Protein AF-A0A1Q7VET4-F1 (afdb_monomer)

Mean predicted aligned error: 2.56 Å

Nearest PDB structures (foldseek):
  2esr-assembly1_B  TM=8.494E-01  e=3.986E-11  Streptococcus pyogenes MGAS10394
  8r4z-assembly2_B-2  TM=6.932E-01  e=4.491E-05  Pseudomonas syringae
  8r4z-assembly1_A  TM=6.854E-01  e=4.787E-05  Pseudomonas syringae
  2o57-assembly2_C  TM=7.691E-01  e=5.096E-04  Galdieria sulphuraria
  6ecu-assembly1_B  TM=7.360E-01  e=2.862E-03  Stigmatella aurantiaca

pLDDT: mean 96.86, std 4.21, range [55.75, 98.81]

Foldseek 3Di:
DEEACCQLVVVVVVVVVVPDQAYEYEHQDPVSVVNNVVVCVVVVVVVRYHYHNDHPLVVLVPAAAALEAEYEEEDDEPPCVQQSVQVSCVVGVSYQKYKYKYFPPRDHDPQWDWDDDPRIIITMHGDDD

Secondary structure (DSSP, 8-state):
-EEET-TT-HHHHHHHHTT-S-EEEE---HHHHHHHHHHHHHTT-GGGEEEE-S-HHHHGGGPPTTSEEEEEE-PPTTSSHHHHHHHHHHHS--EEEEEEEEETTS-PPTT-EEEEETTEEEEEEE---

Radius of gyration: 14.08 Å; Cα contacts (8 Å, |Δi|>4): 255; chains: 1; bounding box: 32×30×33 Å

Sequence (129 aa):
MLDLYAGSGALGLEALSRGASSADFVEKDPRSLRALQENIDSLGAKELTTVHRKSALTFVTDLEQDTYDIVFADPPYATGDAVRLAERWKEVPFSRVLSIEHSIKDAMPDGGHTRKYGSTAITFFRSEE

Solvent-accessible surface area (backbone atoms only — not comparable to full-atom values): 6927 Å² total; per-residue (Å²): 62,37,20,30,51,26,46,54,32,65,67,41,53,50,40,42,76,73,66,44,85,38,30,36,33,22,33,64,54,69,68,34,48,50,45,22,50,53,44,35,59,75,68,69,41,58,93,40,47,47,81,41,84,37,54,46,79,71,56,59,70,79,50,50,65,58,73,25,66,38,34,42,32,56,47,69,74,95,66,61,49,50,43,53,52,52,52,50,34,72,78,39,40,33,24,43,29,37,41,36,36,40,45,67,83,60,80,65,71,85,87,48,54,73,48,78,57,90,68,36,24,39,34,37,39,66,56,83,132

Structure (mmCIF, N/CA/C/O backbone):
data_AF-A0A1Q7VET4-F1
#
_entry.id   AF-A0A1Q7VET4-F1
#
loop_
_atom_site.group_PDB
_atom_site.id
_atom_site.type_symbol
_atom_site.label_atom_id
_atom_site.label_alt_id
_atom_site.label_comp_id
_atom_site.label_asym_id
_atom_site.label_entity_id
_atom_site.label_seq_id
_atom_site.pdbx_PDB_ins_code
_atom_site.Cartn_x
_atom_site.Cartn_y
_atom_site.Cartn_z
_atom_site.occupancy
_atom_site.B_iso_or_equiv
_atom_site.auth_seq_id
_atom_site.auth_comp_id
_atom_site.auth_asym_id
_atom_site.auth_atom_id
_atom_site.pdbx_PDB_model_num
ATOM 1 N N . MET A 1 1 ? -9.725 -5.657 2.652 1.00 97.50 1 MET A N 1
ATOM 2 C CA . MET A 1 1 ? -8.833 -5.042 1.634 1.00 97.50 1 MET A CA 1
ATOM 3 C C . MET A 1 1 ? -7.506 -4.658 2.279 1.00 97.50 1 MET A C 1
ATOM 5 O O . MET A 1 1 ? -7.465 -4.599 3.501 1.00 97.50 1 MET A O 1
ATOM 9 N N . LEU A 1 2 ? -6.462 -4.382 1.495 1.00 98.75 2 LEU A N 1
ATOM 10 C CA . LEU A 1 2 ? -5.139 -3.980 1.994 1.00 98.75 2 LEU A CA 1
ATOM 11 C C . LEU A 1 2 ? -4.681 -2.653 1.368 1.00 98.75 2 LEU A C 1
ATOM 13 O O . LEU A 1 2 ? -4.698 -2.504 0.147 1.00 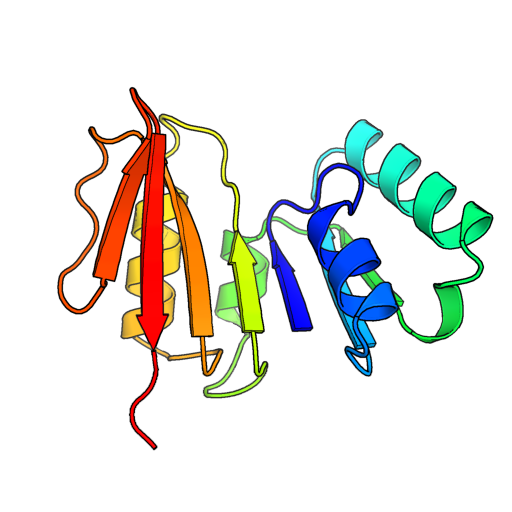98.75 2 LEU A O 1
ATOM 17 N N . ASP A 1 3 ? -4.264 -1.704 2.198 1.00 98.56 3 ASP A N 1
ATOM 18 C CA . ASP A 1 3 ? -3.702 -0.408 1.809 1.00 98.56 3 ASP A CA 1
ATOM 19 C C . ASP A 1 3 ? -2.203 -0.390 2.153 1.00 98.56 3 ASP A C 1
ATOM 21 O O . ASP A 1 3 ? -1.803 -0.270 3.317 1.00 98.56 3 ASP A O 1
ATOM 25 N N . LEU A 1 4 ? -1.358 -0.609 1.145 1.00 98.56 4 LEU A N 1
ATOM 26 C CA . LEU A 1 4 ? 0.095 -0.560 1.274 1.00 98.56 4 LEU A CA 1
ATOM 27 C C . LEU A 1 4 ? 0.584 0.873 1.078 1.00 98.56 4 LEU A C 1
ATOM 29 O O . LEU A 1 4 ? 0.155 1.547 0.147 1.00 98.56 4 LEU A O 1
ATOM 33 N N . TYR A 1 5 ? 1.574 1.288 1.875 1.00 98.31 5 TYR A N 1
ATOM 34 C CA . TYR A 1 5 ? 2.027 2.688 1.908 1.00 98.31 5 TYR A CA 1
ATOM 35 C C . TYR A 1 5 ? 0.872 3.613 2.297 1.00 98.31 5 TYR A C 1
ATOM 37 O O . TYR A 1 5 ? 0.657 4.655 1.687 1.00 98.31 5 TYR A O 1
ATOM 45 N N . ALA A 1 6 ? 0.122 3.193 3.320 1.00 97.81 6 ALA A N 1
ATOM 46 C CA . ALA A 1 6 ? -1.179 3.756 3.652 1.00 97.81 6 ALA A CA 1
ATOM 47 C C . ALA A 1 6 ? -1.174 5.278 3.861 1.00 97.81 6 ALA A C 1
ATOM 49 O O . ALA A 1 6 ? -2.210 5.920 3.682 1.00 97.81 6 ALA A O 1
ATOM 50 N N . GLY A 1 7 ? -0.053 5.886 4.267 1.00 97.44 7 GLY A N 1
ATOM 51 C CA . GLY A 1 7 ? 0.014 7.324 4.488 1.00 97.44 7 GLY A CA 1
ATOM 52 C C . GLY A 1 7 ? -0.995 7.752 5.554 1.00 97.44 7 GLY A C 1
ATOM 53 O O . GLY A 1 7 ? -0.904 7.345 6.708 1.00 97.44 7 GLY A O 1
ATOM 54 N N . SER A 1 8 ? -1.974 8.568 5.163 1.00 96.94 8 SER A N 1
ATOM 55 C CA . SER A 1 8 ? -3.086 9.000 6.021 1.00 96.94 8 SER A CA 1
ATOM 56 C C . SER A 1 8 ? -4.271 8.020 6.070 1.00 96.94 8 SER A C 1
ATOM 58 O O . SER A 1 8 ? -5.231 8.275 6.797 1.00 96.94 8 SER A O 1
ATOM 60 N N . GLY A 1 9 ? -4.235 6.937 5.292 1.00 96.75 9 GLY A N 1
ATOM 61 C CA . GLY A 1 9 ? -5.304 5.944 5.155 1.00 96.75 9 GLY A CA 1
ATOM 62 C C . GLY A 1 9 ? -6.422 6.336 4.199 1.00 96.75 9 GLY A C 1
ATOM 63 O O . GLY A 1 9 ? -7.490 5.733 4.249 1.00 96.75 9 GLY A O 1
ATOM 64 N N . ALA A 1 10 ? -6.223 7.360 3.364 1.00 96.31 10 ALA A N 1
ATOM 65 C CA . ALA A 1 10 ? -7.286 7.920 2.530 1.00 96.31 10 ALA A CA 1
ATOM 66 C C . ALA A 1 10 ? -7.982 6.866 1.651 1.00 96.31 10 ALA A C 1
ATOM 68 O O . ALA A 1 10 ? -9.209 6.850 1.585 1.00 96.31 10 ALA A O 1
ATOM 69 N N . LEU A 1 11 ? -7.223 5.967 1.014 1.00 96.25 11 LEU A N 1
ATOM 70 C CA . LEU A 1 11 ? -7.786 4.939 0.137 1.00 96.25 11 LEU A CA 1
ATOM 71 C C . LEU A 1 11 ? -8.510 3.848 0.929 1.00 96.25 11 LEU A C 1
ATOM 73 O O . LEU A 1 11 ? -9.662 3.542 0.619 1.00 96.25 11 LEU A O 1
ATOM 77 N N . GLY A 1 12 ? -7.880 3.285 1.962 1.00 97.25 12 GLY A N 1
ATOM 78 C CA . GLY A 1 12 ? -8.510 2.237 2.763 1.00 97.25 12 GLY A CA 1
ATOM 79 C C . GLY A 1 12 ? -9.755 2.710 3.519 1.00 97.25 12 GLY A C 1
ATOM 80 O O . GLY A 1 12 ? -10.751 1.992 3.568 1.00 97.25 12 GLY A O 1
ATOM 81 N N . LEU A 1 13 ? -9.757 3.938 4.044 1.00 97.94 13 LEU A N 1
ATOM 82 C CA . LEU A 1 13 ? -10.927 4.519 4.716 1.00 97.94 13 LEU A CA 1
ATOM 83 C C . LEU A 1 13 ? -12.067 4.816 3.730 1.00 97.94 13 LEU A C 1
ATOM 85 O O . LEU A 1 13 ? -13.230 4.545 4.029 1.00 97.94 13 LEU A O 1
ATOM 89 N N . GLU A 1 14 ? -11.751 5.309 2.531 1.00 97.44 14 GLU A N 1
ATOM 90 C CA . GLU A 1 14 ? -12.746 5.504 1.472 1.00 97.44 14 GLU A CA 1
ATOM 91 C C . GLU A 1 14 ? -13.338 4.168 1.001 1.00 97.44 14 GLU A C 1
ATOM 93 O O . GLU A 1 14 ? -14.535 4.069 0.727 1.00 97.44 14 GLU A O 1
ATOM 98 N N . ALA A 1 15 ? -12.531 3.109 0.946 1.00 96.75 15 ALA A N 1
ATOM 99 C CA . ALA A 1 15 ? -13.016 1.775 0.623 1.00 96.75 15 ALA A CA 1
ATOM 100 C C . ALA A 1 15 ? -13.986 1.237 1.687 1.00 96.75 15 ALA A C 1
ATOM 102 O O . ALA A 1 15 ? -15.018 0.670 1.322 1.00 96.75 15 ALA A O 1
ATOM 103 N N . LEU A 1 16 ? -13.716 1.459 2.981 1.00 97.25 16 LEU A N 1
ATOM 104 C CA . LEU A 1 16 ? -14.665 1.139 4.058 1.00 97.25 16 LEU A CA 1
ATOM 105 C C . LEU A 1 16 ? -15.985 1.901 3.884 1.00 97.25 16 LEU A C 1
ATOM 107 O O . LEU A 1 16 ? -17.053 1.295 3.922 1.00 97.25 16 LEU A O 1
ATOM 111 N N . SER A 1 17 ? -15.918 3.204 3.598 1.00 96.31 17 SER A N 1
ATOM 112 C CA . SER A 1 17 ? -17.096 4.040 3.306 1.00 96.31 17 SER A CA 1
ATOM 113 C C . SER A 1 17 ? -17.926 3.504 2.127 1.00 96.31 17 SER A C 1
ATOM 115 O O . SER A 1 17 ? -19.153 3.603 2.108 1.00 96.31 17 SER A O 1
ATOM 117 N N . ARG A 1 18 ? -17.266 2.864 1.154 1.00 96.06 18 ARG A N 1
ATOM 118 C CA . ARG A 1 18 ? -17.885 2.248 -0.033 1.00 96.06 18 ARG A CA 1
ATOM 119 C C . ARG A 1 18 ? -18.313 0.791 0.159 1.00 96.06 18 ARG A C 1
ATOM 121 O O . ARG A 1 18 ? -18.764 0.176 -0.805 1.00 96.06 18 ARG A O 1
ATOM 128 N N . GLY A 1 19 ? -18.210 0.251 1.373 1.00 95.94 19 GLY A N 1
ATOM 129 C CA . GLY A 1 19 ? -18.731 -1.070 1.727 1.00 95.94 19 GLY A CA 1
ATOM 130 C C . GLY A 1 19 ? -17.694 -2.190 1.814 1.00 95.94 19 GLY A C 1
ATOM 131 O O . GLY A 1 19 ? -18.085 -3.355 1.858 1.00 95.94 19 GLY A O 1
ATOM 132 N N . ALA A 1 20 ? -16.392 -1.886 1.855 1.00 96.94 20 ALA A N 1
ATOM 133 C CA . ALA A 1 20 ? -15.405 -2.895 2.237 1.00 96.94 20 ALA A CA 1
ATOM 134 C C . ALA A 1 20 ? -15.666 -3.372 3.678 1.00 96.94 20 ALA A C 1
ATOM 136 O O . ALA A 1 20 ? -15.886 -2.562 4.574 1.00 96.94 20 ALA A O 1
ATOM 137 N N . SER A 1 21 ? -15.627 -4.688 3.909 1.00 97.56 21 SER A N 1
ATOM 138 C CA . SER A 1 21 ? -15.915 -5.269 5.231 1.00 97.56 21 SER A CA 1
ATOM 139 C C . SER A 1 21 ? -14.818 -5.006 6.265 1.00 97.56 21 SER A C 1
ATOM 141 O O . SER A 1 21 ? -15.105 -4.932 7.453 1.00 97.56 21 SER A O 1
ATOM 143 N N . SER A 1 22 ? -13.567 -4.885 5.818 1.00 98.38 22 SER A N 1
ATOM 144 C CA . SER A 1 22 ? -12.414 -4.544 6.652 1.00 98.38 22 SER A CA 1
ATOM 145 C C . SER A 1 22 ? -11.274 -3.962 5.810 1.00 98.38 22 SER A C 1
ATOM 147 O O . SER A 1 22 ? -11.192 -4.198 4.592 1.00 98.38 22 SER A O 1
ATOM 149 N N . ALA A 1 23 ? -10.382 -3.215 6.461 1.00 98.56 23 ALA A N 1
ATOM 150 C CA . ALA A 1 23 ? -9.185 -2.650 5.854 1.00 98.56 23 ALA A CA 1
ATOM 151 C C . ALA A 1 23 ? -7.940 -2.844 6.729 1.00 98.56 23 ALA A C 1
ATOM 153 O O . ALA A 1 23 ? -7.883 -2.407 7.879 1.00 98.56 23 ALA A O 1
ATOM 154 N N . ASP A 1 24 ? -6.917 -3.443 6.134 1.00 98.75 24 ASP A N 1
ATOM 155 C CA . ASP A 1 24 ? -5.586 -3.544 6.711 1.00 98.75 24 ASP A CA 1
ATOM 156 C C . ASP A 1 24 ? -4.717 -2.428 6.128 1.00 98.75 24 ASP A C 1
ATOM 158 O O . ASP A 1 24 ? -4.668 -2.245 4.913 1.00 98.75 24 ASP A O 1
ATOM 162 N N . PHE A 1 25 ? -4.024 -1.681 6.982 1.00 98.81 25 PHE A N 1
ATOM 163 C CA . PHE A 1 25 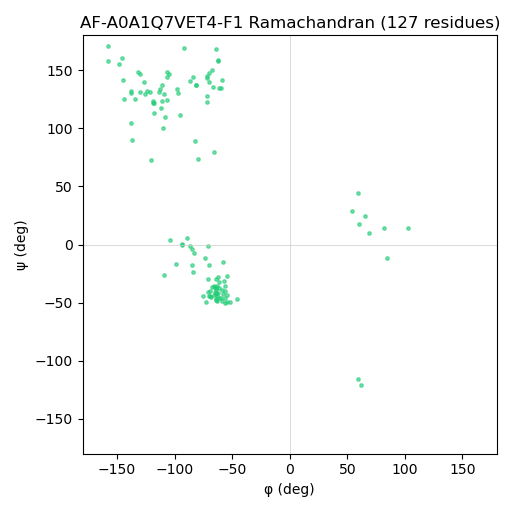? -3.141 -0.586 6.584 1.00 98.81 25 PHE A CA 1
ATOM 164 C C . PHE A 1 25 ? -1.695 -0.935 6.911 1.00 98.81 25 PHE A C 1
ATOM 166 O O . PHE A 1 25 ? -1.394 -1.305 8.045 1.00 98.81 25 PHE A O 1
ATOM 173 N N . VAL A 1 26 ? -0.782 -0.766 5.957 1.00 98.75 26 VAL A N 1
ATOM 174 C CA . VAL A 1 26 ? 0.654 -0.994 6.162 1.00 98.75 26 VAL A CA 1
ATOM 175 C C . VAL A 1 26 ? 1.414 0.307 5.951 1.00 98.75 26 VAL A C 1
ATOM 177 O O . VAL A 1 26 ? 1.507 0.819 4.834 1.00 98.75 26 VAL A O 1
ATOM 180 N N . GLU A 1 27 ? 2.000 0.823 7.027 1.00 98.44 27 GLU A N 1
ATOM 181 C CA . GLU A 1 27 ? 2.787 2.055 7.020 1.00 98.44 27 GLU A CA 1
ATOM 182 C C . GLU A 1 27 ? 3.960 1.946 8.001 1.00 98.44 27 GLU A C 1
ATOM 184 O O . GLU A 1 27 ? 3.843 1.392 9.094 1.00 98.44 27 GLU A O 1
ATOM 189 N N . LYS A 1 28 ? 5.116 2.492 7.622 1.00 97.50 28 LYS A N 1
ATOM 190 C CA . LYS A 1 28 ? 6.334 2.498 8.443 1.00 97.50 28 LYS A CA 1
ATOM 191 C C . LYS A 1 28 ? 6.694 3.883 8.978 1.00 97.50 28 LYS A C 1
ATOM 193 O O . LYS A 1 28 ? 7.368 3.958 10.008 1.00 97.50 28 LYS A O 1
ATOM 198 N N . ASP A 1 29 ? 6.295 4.961 8.299 1.00 97.62 29 ASP A N 1
ATOM 199 C CA . ASP A 1 29 ? 6.605 6.328 8.709 1.00 97.62 29 ASP A CA 1
ATOM 200 C C . ASP A 1 29 ? 5.785 6.717 9.956 1.00 97.62 29 ASP A C 1
ATOM 202 O O . ASP A 1 29 ? 4.552 6.671 9.936 1.00 97.62 29 ASP A O 1
ATOM 206 N N . PRO A 1 30 ? 6.438 7.123 11.062 1.00 97.75 30 PRO A N 1
ATOM 207 C CA . PRO A 1 30 ? 5.736 7.467 12.297 1.00 97.75 30 PRO A CA 1
ATOM 208 C C . PRO A 1 30 ? 4.776 8.658 12.185 1.00 97.75 30 PRO A C 1
ATOM 210 O O . PRO A 1 30 ? 3.816 8.725 12.952 1.00 97.75 30 PRO A O 1
ATOM 213 N N . ARG A 1 31 ? 5.028 9.614 11.279 1.00 97.62 31 ARG A N 1
ATOM 214 C CA . ARG A 1 31 ? 4.151 10.779 11.089 1.00 97.62 31 ARG A CA 1
ATOM 215 C C . ARG A 1 31 ? 2.896 10.365 10.331 1.00 97.62 31 ARG A C 1
ATOM 217 O O . ARG A 1 31 ? 1.805 10.718 10.770 1.00 97.62 31 ARG A O 1
ATOM 224 N N . SER A 1 32 ? 3.051 9.570 9.274 1.00 97.88 32 SER A N 1
ATOM 225 C CA . SER A 1 32 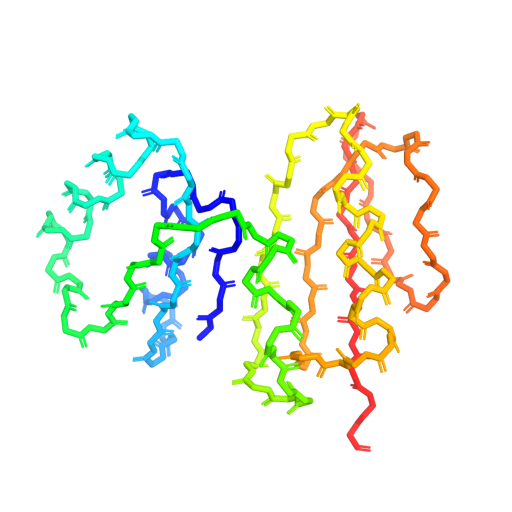? 1.932 8.961 8.547 1.00 97.88 32 SER A CA 1
ATOM 226 C C . SER A 1 32 ? 1.074 8.091 9.465 1.00 97.88 32 SER A C 1
ATOM 228 O O . SER A 1 32 ? -0.128 8.308 9.551 1.00 97.88 32 SER A O 1
ATOM 230 N N . LEU A 1 33 ? 1.685 7.205 10.261 1.00 98.38 33 LEU A N 1
ATOM 231 C CA . LEU A 1 33 ? 0.967 6.360 11.228 1.00 98.38 33 LEU A CA 1
ATOM 232 C C . LEU A 1 33 ? 0.123 7.160 12.219 1.00 98.38 33 LEU A C 1
ATOM 234 O O . LEU A 1 33 ? -0.990 6.758 12.550 1.00 98.38 33 LEU A O 1
ATOM 238 N N . ARG A 1 34 ? 0.646 8.292 12.698 1.00 98.25 34 ARG A N 1
ATOM 239 C CA . ARG A 1 34 ? -0.109 9.170 13.589 1.00 98.25 34 ARG A CA 1
ATOM 240 C C . ARG A 1 34 ? -1.342 9.741 12.885 1.00 98.25 34 ARG A C 1
ATOM 242 O O . ARG A 1 34 ? -2.428 9.662 13.445 1.00 98.25 34 ARG A O 1
ATOM 249 N N . ALA A 1 35 ? -1.176 10.278 11.677 1.00 98.38 35 ALA A N 1
ATOM 250 C CA . ALA A 1 35 ? -2.287 10.822 10.898 1.00 98.38 35 ALA A CA 1
ATOM 251 C C . ALA A 1 35 ? -3.326 9.742 10.549 1.00 98.38 35 ALA A C 1
ATOM 253 O O . ALA A 1 35 ? -4.523 9.975 10.679 1.00 98.38 35 ALA A O 1
ATOM 254 N N . LEU A 1 36 ? -2.870 8.546 10.168 1.00 98.56 36 LEU A N 1
ATOM 255 C CA . LEU A 1 36 ? -3.716 7.381 9.925 1.00 98.56 36 LEU A CA 1
ATOM 256 C C . LEU A 1 36 ? -4.564 7.038 11.153 1.00 98.56 36 LEU A C 1
ATOM 258 O O . LEU A 1 36 ? -5.778 6.904 11.038 1.00 98.56 36 LEU A O 1
ATOM 262 N N . GLN A 1 37 ? -3.944 6.937 12.331 1.00 98.38 37 GLN A N 1
ATOM 263 C CA . GLN A 1 37 ? -4.668 6.624 13.560 1.00 98.38 37 GLN A CA 1
ATOM 264 C C . GLN A 1 37 ? -5.669 7.727 13.926 1.00 98.38 37 GLN A C 1
ATOM 266 O O . GLN A 1 37 ? -6.805 7.424 14.273 1.00 98.38 37 GLN A O 1
ATOM 271 N N . GLU A 1 38 ? -5.284 9.001 13.805 1.00 98.31 38 GLU A N 1
ATOM 272 C CA . GLU A 1 38 ? -6.190 10.135 14.033 1.00 98.31 38 GLU A CA 1
ATOM 273 C C . GLU A 1 38 ? -7.406 10.086 13.084 1.00 98.31 38 GLU A C 1
ATOM 275 O O . GLU A 1 38 ? -8.535 10.327 13.518 1.00 98.31 38 GLU A O 1
ATOM 280 N N . ASN A 1 39 ? -7.211 9.706 11.818 1.00 98.50 39 ASN A N 1
ATOM 281 C CA . ASN A 1 39 ? -8.298 9.561 10.846 1.00 98.50 39 ASN A CA 1
ATOM 282 C C . ASN A 1 39 ? -9.207 8.359 11.142 1.00 98.50 39 ASN A C 1
ATOM 284 O O . ASN A 1 39 ? -10.429 8.505 11.104 1.00 98.50 39 ASN A O 1
ATOM 288 N N . ILE A 1 40 ? -8.636 7.195 11.475 1.00 98.50 40 ILE A N 1
ATOM 289 C CA . ILE A 1 40 ? -9.396 6.002 11.888 1.00 98.50 40 ILE A CA 1
ATOM 290 C C . ILE A 1 40 ? -10.290 6.337 13.087 1.00 98.50 40 ILE A C 1
ATOM 292 O O . ILE A 1 40 ? -11.477 6.003 13.096 1.00 98.50 40 ILE A O 1
ATOM 296 N N . ASP A 1 41 ? -9.731 7.025 14.082 1.00 98.06 41 ASP A N 1
ATOM 297 C CA . ASP A 1 41 ? -10.438 7.441 15.290 1.00 98.06 41 ASP A CA 1
ATOM 298 C C . ASP A 1 41 ? -11.563 8.429 14.970 1.00 98.06 41 ASP A C 1
ATOM 300 O O . ASP A 1 41 ? -12.695 8.235 15.414 1.00 98.06 41 ASP A O 1
ATOM 304 N N . SER A 1 42 ? -11.272 9.457 14.170 1.00 97.88 42 SER A N 1
ATOM 305 C CA . SER A 1 42 ? -12.237 10.508 13.822 1.00 97.88 42 SER A CA 1
ATOM 306 C C . SER A 1 42 ? -13.427 9.981 13.020 1.00 97.88 42 SER A C 1
ATOM 308 O O . SER A 1 42 ? -14.527 10.518 13.127 1.00 97.88 42 SER A O 1
ATOM 310 N N . LEU A 1 43 ? -13.216 8.927 12.230 1.00 96.94 43 LEU A N 1
ATOM 311 C CA . LEU A 1 43 ? -14.250 8.298 11.408 1.00 96.94 43 LEU A CA 1
ATOM 312 C C . LEU A 1 43 ? -14.942 7.116 12.103 1.00 96.94 43 LEU A C 1
ATOM 314 O O . LEU A 1 43 ? -15.831 6.508 11.514 1.00 96.94 43 LEU A O 1
ATOM 318 N N . GLY A 1 44 ? -14.553 6.772 13.337 1.00 96.81 44 GLY A N 1
ATOM 319 C CA . GLY A 1 44 ? -15.137 5.647 14.070 1.00 96.81 44 GLY A CA 1
ATOM 320 C C . GLY A 1 44 ? -14.861 4.284 13.426 1.00 96.81 44 GLY A C 1
ATOM 321 O O . GLY A 1 44 ? -15.621 3.345 13.635 1.00 96.81 44 GLY A O 1
ATOM 322 N N . ALA A 1 45 ? -13.784 4.159 12.646 1.00 97.56 45 ALA A N 1
ATOM 323 C CA . ALA A 1 45 ? -13.510 2.975 11.831 1.00 97.56 45 ALA A CA 1
ATOM 324 C C . ALA A 1 45 ? -12.745 1.864 12.575 1.00 97.56 45 ALA A C 1
ATOM 326 O O . ALA A 1 45 ? -12.504 0.811 11.996 1.00 97.56 45 ALA A O 1
ATOM 327 N N . LYS A 1 46 ? -12.378 2.069 13.850 1.00 97.25 46 LYS A N 1
ATOM 328 C CA . LYS A 1 46 ? -11.474 1.187 14.618 1.00 97.25 46 LYS A CA 1
ATOM 329 C C . LYS A 1 46 ? -11.778 -0.305 14.490 1.00 97.25 46 LYS A C 1
ATOM 331 O O . LYS A 1 46 ? -10.859 -1.086 14.277 1.00 97.25 46 LYS A O 1
ATOM 336 N N . GLU A 1 47 ? -13.045 -0.696 14.618 1.00 97.62 47 GLU A N 1
ATOM 337 C CA . GLU A 1 47 ? -13.458 -2.108 14.627 1.00 97.62 47 GLU A CA 1
ATOM 338 C C . GLU A 1 47 ? -13.311 -2.803 13.266 1.00 97.62 47 GLU A C 1
ATOM 340 O O . GLU A 1 47 ? -13.274 -4.029 13.201 1.00 97.62 47 GLU A O 1
ATOM 345 N N . LEU A 1 48 ? -13.196 -2.032 12.183 1.00 98.06 48 LEU A N 1
ATOM 346 C CA . LEU A 1 48 ? -13.063 -2.531 10.813 1.00 98.06 48 LEU A CA 1
ATOM 347 C C . LEU A 1 48 ? -11.623 -2.418 10.295 1.00 98.06 48 LEU A C 1
ATOM 349 O O . LEU A 1 48 ? -11.370 -2.705 9.124 1.00 98.06 48 LEU A O 1
ATOM 353 N N . THR A 1 49 ? -10.684 -1.970 11.135 1.00 98.50 49 THR A N 1
ATOM 354 C CA . THR A 1 49 ? -9.326 -1.617 10.709 1.00 98.50 49 THR A CA 1
ATOM 355 C C . THR A 1 49 ? -8.246 -2.322 11.509 1.00 98.50 49 THR A C 1
ATOM 357 O O . THR A 1 49 ? -8.312 -2.364 12.736 1.00 98.50 49 THR A O 1
ATOM 360 N N . THR A 1 50 ? -7.194 -2.765 10.823 1.00 98.62 50 THR A N 1
ATOM 361 C CA . THR A 1 50 ? -5.948 -3.231 11.449 1.00 98.62 50 THR A CA 1
ATOM 362 C C . THR A 1 50 ? -4.770 -2.433 10.900 1.00 98.62 50 THR A C 1
ATOM 364 O O . THR A 1 50 ? -4.646 -2.262 9.691 1.00 98.62 50 THR A O 1
ATOM 367 N N . VAL A 1 51 ? -3.893 -1.930 11.775 1.00 98.69 51 VAL A N 1
ATOM 368 C CA . VAL A 1 51 ? -2.715 -1.140 11.376 1.00 98.69 51 VAL A CA 1
ATOM 369 C C . VAL A 1 51 ? -1.435 -1.927 11.637 1.00 98.69 51 VAL A C 1
ATOM 371 O O . VAL A 1 51 ? -1.128 -2.301 12.769 1.00 98.69 51 VAL A O 1
ATOM 374 N N . HIS A 1 52 ? -0.645 -2.115 10.585 1.00 98.44 52 HIS A N 1
ATOM 375 C CA . HIS A 1 52 ? 0.616 -2.844 10.590 1.00 98.44 52 HIS A CA 1
ATOM 376 C C . HIS A 1 52 ? 1.789 -1.875 10.447 1.00 98.44 52 HIS A C 1
ATOM 378 O O . HIS A 1 52 ? 2.047 -1.324 9.374 1.00 98.44 52 HIS A O 1
ATOM 384 N N . ARG A 1 53 ? 2.556 -1.701 11.529 1.00 98.06 53 ARG A N 1
ATOM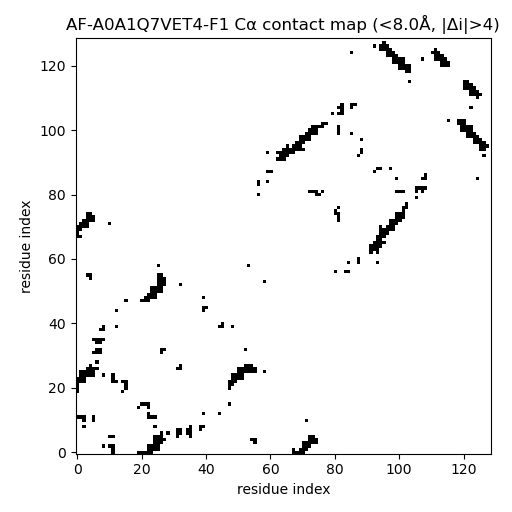 385 C CA . ARG A 1 53 ? 3.781 -0.889 11.524 1.00 98.06 53 ARG A CA 1
ATOM 386 C C . ARG A 1 53 ? 4.963 -1.664 10.928 1.00 98.06 53 ARG A C 1
ATOM 388 O O . ARG A 1 53 ? 5.854 -2.108 11.652 1.00 98.06 53 ARG A O 1
ATOM 395 N N . LYS A 1 54 ? 4.970 -1.852 9.607 1.00 97.56 54 LYS A N 1
ATOM 396 C CA . LYS A 1 54 ? 5.992 -2.612 8.859 1.00 97.56 54 LYS A CA 1
ATOM 397 C C . LYS A 1 54 ? 6.215 -1.974 7.483 1.00 97.56 54 LYS A C 1
ATOM 399 O O . LYS A 1 54 ? 5.376 -1.230 6.987 1.00 97.56 54 LYS A O 1
ATOM 404 N N . SER A 1 55 ? 7.345 -2.255 6.839 1.00 97.88 55 SER A N 1
ATOM 405 C CA . SER A 1 55 ? 7.504 -1.971 5.407 1.00 97.88 55 SER A CA 1
ATOM 406 C C . SER A 1 55 ? 6.579 -2.860 4.582 1.00 97.88 55 SER A C 1
ATOM 408 O O . SER A 1 55 ? 6.559 -4.072 4.793 1.00 97.88 55 SER A O 1
ATOM 410 N N . ALA A 1 56 ? 5.904 -2.279 3.588 1.00 98.25 56 ALA A N 1
ATOM 411 C CA . ALA A 1 56 ? 5.027 -3.003 2.668 1.00 98.25 56 ALA A CA 1
ATOM 412 C C . ALA A 1 56 ? 5.717 -4.214 2.026 1.00 98.25 56 ALA A C 1
ATOM 414 O O . ALA A 1 56 ? 5.202 -5.320 2.128 1.00 98.25 56 ALA A O 1
ATOM 415 N N . LEU A 1 57 ? 6.929 -4.040 1.479 1.00 98.25 57 LEU A N 1
ATOM 416 C CA . LEU A 1 57 ? 7.696 -5.142 0.881 1.00 98.25 57 LEU A CA 1
ATOM 417 C C . LEU A 1 57 ? 7.930 -6.317 1.838 1.00 98.25 57 LEU A C 1
ATOM 419 O O . LEU A 1 57 ? 7.917 -7.455 1.399 1.00 98.25 57 LEU A O 1
ATOM 423 N N . THR A 1 58 ? 8.132 -6.061 3.132 1.00 98.06 58 THR A N 1
ATOM 424 C CA . THR A 1 58 ? 8.322 -7.122 4.137 1.00 98.06 58 THR A CA 1
AT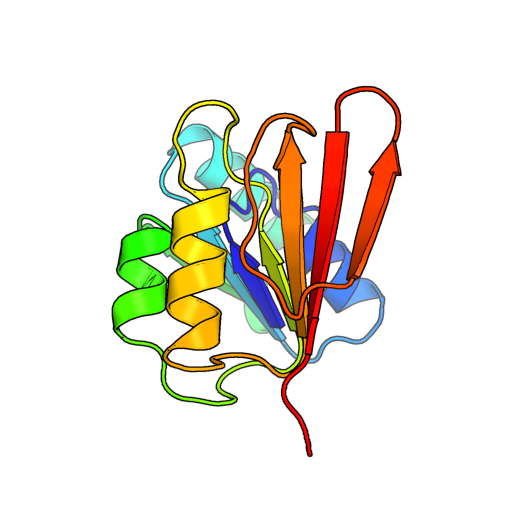OM 425 C C . THR A 1 58 ? 6.991 -7.660 4.649 1.00 98.06 58 THR A C 1
ATOM 427 O O . THR A 1 58 ? 6.937 -8.752 5.191 1.00 98.06 58 THR A O 1
ATOM 430 N N . PHE A 1 59 ? 5.908 -6.896 4.560 1.00 98.44 59 PHE A N 1
ATOM 4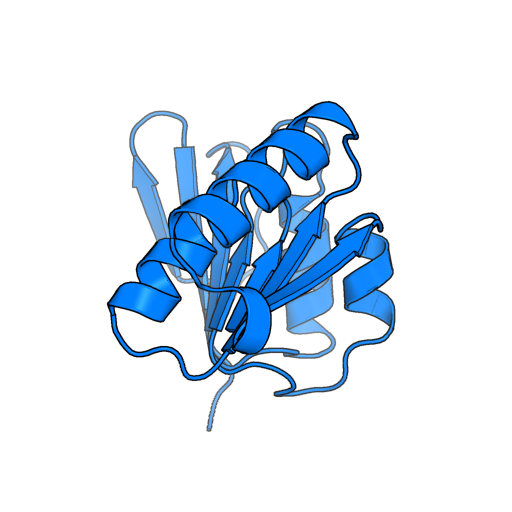31 C CA . PHE A 1 59 ? 4.577 -7.386 4.902 1.00 98.44 59 PHE A CA 1
ATOM 432 C C . PHE A 1 59 ? 4.099 -8.416 3.875 1.00 98.44 59 PHE A C 1
ATOM 434 O O . PHE A 1 59 ? 3.641 -9.487 4.251 1.00 98.44 59 PHE A O 1
ATOM 441 N N . VAL A 1 60 ? 4.292 -8.133 2.584 1.00 98.25 60 VAL A N 1
ATOM 442 C CA . VAL A 1 60 ? 3.811 -8.995 1.493 1.00 98.25 60 VAL A CA 1
ATOM 443 C C . VAL A 1 60 ? 4.609 -10.292 1.303 1.00 98.25 60 VAL A C 1
ATOM 445 O O . VAL A 1 60 ? 4.171 -11.170 0.559 1.00 98.25 60 VAL A O 1
ATOM 448 N N . THR A 1 61 ? 5.777 -10.455 1.939 1.00 96.75 61 THR A N 1
ATOM 449 C CA . THR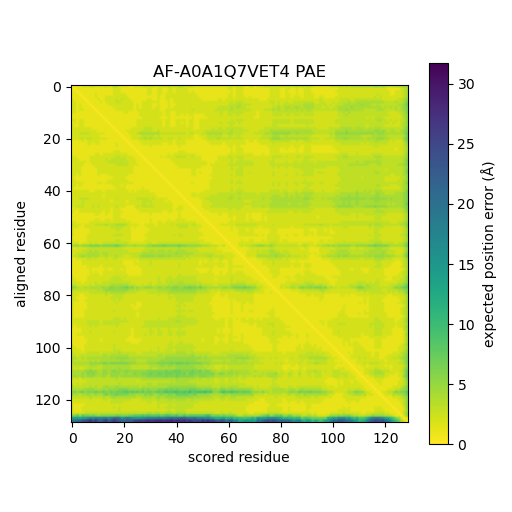 A 1 61 ? 6.535 -11.722 1.861 1.00 96.75 61 THR A CA 1
ATOM 450 C C . THR A 1 61 ? 5.764 -12.879 2.469 1.00 96.75 61 THR A C 1
ATOM 452 O O . THR A 1 61 ? 5.828 -13.984 1.947 1.00 96.75 61 THR A O 1
ATOM 455 N N . ASP A 1 62 ? 5.014 -12.597 3.532 1.00 94.25 62 ASP A N 1
ATOM 456 C CA . ASP A 1 62 ? 4.352 -13.606 4.356 1.00 94.25 62 ASP A CA 1
ATOM 457 C C . ASP A 1 62 ? 2.904 -13.858 3.895 1.00 94.25 62 ASP A C 1
ATOM 459 O O . ASP A 1 62 ? 2.194 -14.656 4.498 1.00 94.25 62 ASP A O 1
ATOM 463 N N . LEU A 1 63 ? 2.452 -13.162 2.841 1.00 97.44 63 LEU A N 1
ATOM 464 C CA . LEU A 1 63 ? 1.103 -13.312 2.304 1.00 97.44 63 LEU A CA 1
ATOM 465 C C . LEU A 1 63 ? 0.996 -14.521 1.375 1.00 97.44 63 LEU A C 1
ATOM 467 O O . LEU A 1 63 ? 1.844 -14.745 0.505 1.00 97.44 63 LEU A O 1
ATOM 471 N N . GLU A 1 64 ? -0.102 -15.246 1.538 1.00 97.25 64 GLU A N 1
ATOM 472 C CA . GLU A 1 64 ? -0.501 -16.359 0.686 1.00 97.25 64 GLU A CA 1
ATOM 473 C C . GLU A 1 64 ? -1.405 -15.869 -0.452 1.00 97.25 64 GLU A C 1
ATOM 475 O O . GLU A 1 64 ? -1.858 -14.718 -0.470 1.00 97.25 64 GLU A O 1
ATOM 480 N N . GLN A 1 65 ? -1.658 -16.743 -1.423 1.00 96.44 65 GLN A N 1
ATOM 481 C CA . GLN A 1 65 ? -2.524 -16.438 -2.556 1.00 96.44 65 GLN A CA 1
ATOM 482 C C . GLN A 1 65 ? -3.942 -16.063 -2.089 1.00 96.44 65 GLN A C 1
ATOM 484 O O . GLN A 1 65 ? -4.466 -16.652 -1.148 1.00 96.44 65 GLN A O 1
ATOM 489 N N . ASP A 1 66 ? -4.547 -15.077 -2.756 1.00 93.56 66 ASP A N 1
ATOM 490 C CA . ASP A 1 66 ? -5.928 -14.626 -2.554 1.00 93.56 66 ASP A CA 1
ATOM 491 C C . ASP A 1 66 ? -6.266 -14.249 -1.096 1.00 93.56 66 ASP A C 1
ATOM 493 O O . ASP A 1 66 ? -7.420 -14.307 -0.675 1.00 93.56 66 ASP A O 1
ATOM 497 N N . THR A 1 67 ? -5.266 -13.788 -0.329 1.00 97.31 67 THR A N 1
ATOM 498 C CA . THR A 1 67 ? -5.465 -13.294 1.047 1.00 97.31 67 THR A CA 1
ATOM 499 C C . THR A 1 67 ? -6.401 -12.074 1.090 1.00 97.31 67 THR A C 1
ATOM 501 O O . THR A 1 67 ? -7.135 -11.884 2.059 1.00 97.31 67 THR A O 1
ATOM 504 N N . TYR A 1 68 ? -6.394 -11.232 0.048 1.00 98.06 68 TYR A N 1
ATOM 505 C CA . TYR A 1 68 ? -7.225 -10.025 -0.038 1.00 98.06 68 TYR A CA 1
ATOM 506 C C . TYR A 1 68 ? -7.998 -9.937 -1.358 1.00 98.06 68 TYR A C 1
ATOM 508 O O . TYR A 1 68 ? -7.483 -10.261 -2.418 1.00 98.06 68 TYR A O 1
ATOM 516 N N . ASP A 1 69 ? -9.205 -9.371 -1.362 1.00 97.25 69 ASP A N 1
ATOM 517 C CA . ASP A 1 69 ? -9.887 -9.101 -2.639 1.00 97.25 69 ASP A CA 1
ATOM 518 C C . ASP A 1 69 ? -9.228 -7.950 -3.418 1.00 97.25 69 ASP A C 1
ATOM 520 O O . ASP A 1 69 ? -9.071 -8.003 -4.635 1.00 97.25 69 ASP A O 1
ATOM 524 N N . ILE A 1 70 ? -8.833 -6.884 -2.719 1.00 97.38 70 ILE A N 1
ATOM 525 C CA . ILE A 1 70 ? -8.275 -5.671 -3.325 1.00 97.38 70 ILE A CA 1
ATOM 526 C C . ILE A 1 70 ? -7.084 -5.199 -2.499 1.00 97.38 70 ILE A C 1
ATOM 528 O O . ILE A 1 70 ? -7.184 -5.081 -1.272 1.00 97.38 70 ILE A O 1
ATOM 532 N N . VAL A 1 71 ? -5.988 -4.895 -3.193 1.00 98.56 71 VAL A N 1
ATOM 533 C CA . VAL A 1 71 ? -4.799 -4.236 -2.649 1.00 98.56 71 VAL A CA 1
ATOM 534 C C . VAL A 1 71 ? -4.542 -2.942 -3.417 1.00 98.56 71 VAL A C 1
ATOM 536 O O . VAL A 1 71 ? -4.490 -2.944 -4.650 1.00 98.56 71 VAL A O 1
ATOM 539 N N . PHE A 1 72 ? -4.329 -1.856 -2.681 1.00 98.62 72 PHE A N 1
ATOM 540 C CA . PHE A 1 72 ? -3.792 -0.601 -3.203 1.00 98.62 72 PHE A CA 1
ATOM 541 C C . PHE A 1 72 ? -2.345 -0.424 -2.747 1.00 98.62 72 PHE A C 1
ATOM 543 O O . PHE A 1 72 ? -1.995 -0.811 -1.633 1.00 98.62 72 PHE A O 1
ATOM 550 N N . ALA A 1 73 ? -1.507 0.145 -3.609 1.00 98.31 73 ALA A N 1
ATOM 551 C CA . ALA A 1 73 ? -0.149 0.540 -3.268 1.00 98.31 73 ALA A CA 1
ATOM 552 C C . ALA A 1 73 ? 0.230 1.838 -3.986 1.00 98.31 73 ALA A C 1
ATOM 554 O O . ALA A 1 73 ? 0.195 1.891 -5.216 1.00 98.31 73 ALA A O 1
ATOM 555 N N . ASP A 1 74 ? 0.655 2.843 -3.223 1.00 96.94 74 ASP A N 1
ATOM 556 C CA . ASP A 1 74 ? 1.281 4.067 -3.740 1.00 96.94 74 ASP A CA 1
ATOM 557 C C . ASP A 1 74 ? 2.701 4.220 -3.162 1.00 96.94 74 ASP A C 1
ATOM 559 O O . ASP A 1 74 ? 2.949 4.984 -2.224 1.00 96.94 74 ASP A O 1
ATOM 563 N N . PRO A 1 75 ? 3.655 3.392 -3.624 1.00 97.19 75 PRO A N 1
ATOM 564 C CA . PRO A 1 75 ? 5.024 3.460 -3.153 1.00 97.19 75 PRO A CA 1
ATOM 565 C C . PRO A 1 75 ? 5.716 4.764 -3.582 1.00 97.19 75 PRO A C 1
ATOM 567 O O . PRO A 1 75 ? 5.503 5.270 -4.684 1.00 97.19 75 PRO A O 1
ATOM 570 N N . PRO A 1 76 ? 6.679 5.258 -2.784 1.00 95.19 76 PRO A N 1
ATOM 571 C CA . PRO A 1 76 ? 7.488 6.408 -3.168 1.00 95.19 76 PRO A CA 1
ATOM 572 C C . PRO A 1 76 ? 8.257 6.145 -4.472 1.00 95.19 76 PRO A C 1
ATOM 574 O O . PRO A 1 76 ? 8.911 5.108 -4.634 1.00 95.19 76 PRO A O 1
ATOM 577 N N . TYR A 1 77 ? 8.236 7.116 -5.389 1.00 93.31 77 TYR A N 1
ATOM 578 C CA . TYR A 1 77 ? 8.919 7.011 -6.682 1.00 93.31 77 TYR A CA 1
ATOM 579 C C . TYR A 1 77 ? 10.442 6.876 -6.537 1.00 93.31 77 TYR A C 1
ATOM 581 O O . TYR A 1 77 ? 11.036 7.277 -5.537 1.00 93.31 77 TYR A O 1
ATOM 589 N N . ALA A 1 78 ? 11.086 6.327 -7.572 1.00 91.56 78 ALA A N 1
ATOM 590 C CA . ALA A 1 78 ? 12.537 6.114 -7.641 1.00 91.56 78 ALA A CA 1
ATOM 591 C C . ALA A 1 78 ? 13.124 5.192 -6.547 1.00 91.56 78 ALA A C 1
ATOM 593 O O . ALA A 1 78 ? 14.335 5.171 -6.339 1.00 91.56 78 ALA A O 1
ATOM 594 N N . THR A 1 79 ? 12.289 4.391 -5.878 1.00 94.94 79 THR A N 1
ATOM 595 C CA . THR A 1 79 ? 12.724 3.346 -4.932 1.00 94.94 79 THR A CA 1
ATOM 596 C C . THR A 1 79 ? 12.750 1.944 -5.545 1.00 94.94 79 THR A C 1
ATOM 598 O O . THR A 1 79 ? 13.344 1.025 -4.979 1.00 94.94 79 THR A O 1
ATOM 601 N N . GLY A 1 80 ? 12.081 1.746 -6.685 1.00 96.69 80 GLY A N 1
ATOM 602 C CA . GLY A 1 80 ? 11.846 0.423 -7.270 1.00 96.69 80 GLY A CA 1
ATOM 603 C C . GLY A 1 80 ? 10.872 -0.448 -6.463 1.00 96.69 80 GLY A C 1
ATOM 604 O O . GLY A 1 80 ? 10.763 -1.641 -6.729 1.00 96.69 80 GLY A O 1
ATOM 605 N N . ASP A 1 81 ? 10.189 0.102 -5.455 1.00 98.12 81 ASP A N 1
ATOM 606 C CA . ASP A 1 81 ? 9.202 -0.630 -4.653 1.00 98.12 81 ASP A CA 1
ATOM 607 C C . ASP A 1 81 ? 8.006 -1.081 -5.505 1.00 98.12 81 ASP A C 1
ATOM 609 O O . ASP A 1 81 ? 7.598 -2.232 -5.393 1.00 98.12 81 ASP A O 1
ATOM 613 N N . ALA A 1 82 ? 7.502 -0.224 -6.404 1.00 98.25 82 ALA A N 1
ATOM 614 C CA . ALA A 1 82 ? 6.381 -0.550 -7.294 1.00 98.25 82 ALA A CA 1
ATOM 615 C C . ALA A 1 82 ? 6.629 -1.820 -8.118 1.00 98.25 82 ALA A C 1
ATOM 617 O O . ALA A 1 82 ? 5.803 -2.731 -8.133 1.00 98.25 82 ALA A O 1
ATOM 618 N N . VAL A 1 83 ? 7.802 -1.899 -8.753 1.00 98.31 83 VAL A N 1
ATOM 619 C CA . VAL A 1 83 ? 8.202 -3.059 -9.557 1.00 98.31 83 VAL A CA 1
ATOM 620 C C . VAL A 1 83 ? 8.330 -4.296 -8.669 1.00 98.31 83 VAL A C 1
ATOM 622 O O . VAL A 1 83 ? 7.761 -5.333 -8.984 1.00 98.31 83 VAL A O 1
ATOM 625 N N . ARG A 1 84 ? 8.995 -4.184 -7.511 1.00 98.31 84 ARG A N 1
ATOM 626 C CA . ARG A 1 84 ? 9.165 -5.309 -6.574 1.00 98.31 84 ARG A CA 1
ATOM 627 C C . ARG A 1 84 ? 7.843 -5.849 -6.027 1.00 98.31 84 ARG A C 1
ATOM 629 O O . ARG A 1 84 ? 7.714 -7.056 -5.860 1.00 98.31 84 ARG A O 1
ATOM 636 N N . LEU A 1 85 ? 6.868 -4.982 -5.757 1.00 98.38 85 LEU A N 1
ATOM 637 C CA . LEU A 1 85 ? 5.524 -5.395 -5.343 1.00 98.38 85 LEU A CA 1
ATOM 638 C C . LEU A 1 85 ? 4.795 -6.140 -6.457 1.00 98.38 85 LEU A C 1
ATOM 640 O O . LEU A 1 85 ? 4.173 -7.164 -6.188 1.00 98.38 85 LEU A O 1
ATOM 644 N N . ALA A 1 86 ? 4.880 -5.639 -7.689 1.00 98.25 86 ALA A N 1
ATOM 645 C CA . ALA A 1 86 ? 4.262 -6.288 -8.836 1.00 98.25 86 ALA A CA 1
ATOM 646 C C . ALA A 1 86 ? 4.871 -7.670 -9.103 1.00 98.25 86 ALA A C 1
ATOM 648 O O . ALA A 1 86 ? 4.126 -8.626 -9.292 1.00 98.25 86 ALA A O 1
ATOM 649 N N . GLU A 1 87 ? 6.200 -7.801 -9.048 1.00 98.06 87 GLU A N 1
ATOM 650 C CA . GLU A 1 87 ? 6.872 -9.102 -9.183 1.00 98.06 87 GLU A CA 1
ATOM 651 C C . GLU A 1 87 ? 6.456 -10.065 -8.069 1.00 98.06 87 GLU A C 1
ATOM 653 O O . GLU A 1 87 ? 6.054 -11.193 -8.341 1.00 98.06 87 GLU A O 1
ATOM 658 N N . ARG A 1 88 ? 6.439 -9.597 -6.814 1.00 97.94 88 ARG A N 1
ATOM 659 C CA . ARG A 1 88 ? 5.984 -10.410 -5.680 1.00 97.94 88 ARG A CA 1
ATOM 660 C C . ARG A 1 88 ? 4.548 -10.905 -5.867 1.00 97.94 88 ARG A C 1
ATOM 662 O O . ARG A 1 88 ? 4.265 -12.058 -5.554 1.00 97.94 88 ARG A O 1
ATOM 669 N N . TRP A 1 89 ? 3.655 -10.045 -6.354 1.00 98.06 89 TRP A N 1
ATOM 670 C CA . TRP A 1 89 ? 2.270 -10.419 -6.636 1.00 98.06 89 TRP A CA 1
ATOM 671 C C . TRP A 1 89 ? 2.175 -11.415 -7.794 1.00 98.06 89 TRP A C 1
ATOM 673 O O . TRP A 1 89 ? 1.364 -12.327 -7.745 1.00 98.06 89 TRP A O 1
ATOM 683 N N . LYS A 1 90 ? 3.018 -11.302 -8.824 1.00 96.88 90 LYS A N 1
ATOM 684 C CA . LYS A 1 90 ? 3.052 -12.293 -9.909 1.00 96.88 90 LYS A CA 1
ATOM 685 C C . LYS A 1 90 ? 3.529 -13.664 -9.439 1.00 96.88 90 LYS A C 1
ATOM 687 O O . LYS A 1 90 ? 3.048 -14.671 -9.947 1.00 96.88 90 LYS A O 1
ATOM 692 N N . GLU A 1 91 ? 4.467 -13.707 -8.496 1.00 96.69 91 GLU A N 1
ATOM 693 C CA . GLU A 1 91 ? 4.932 -14.958 -7.888 1.00 96.69 91 GLU A CA 1
ATOM 694 C C . GLU A 1 91 ? 3.852 -15.606 -7.016 1.00 96.69 91 GLU A C 1
ATOM 696 O O . GLU A 1 91 ? 3.646 -16.816 -7.080 1.00 96.69 91 GLU A O 1
ATOM 701 N N . VAL A 1 92 ? 3.175 -14.809 -6.186 1.00 97.44 92 VAL A N 1
ATOM 702 C CA . VAL A 1 92 ? 2.035 -15.244 -5.372 1.00 97.44 92 VAL A CA 1
ATOM 703 C C . VAL A 1 92 ? 0.980 -14.147 -5.432 1.00 97.44 92 VAL A C 1
ATOM 705 O O . VAL A 1 92 ? 1.155 -13.122 -4.764 1.00 97.44 92 VAL A O 1
ATOM 708 N N . PRO A 1 93 ? -0.107 -14.347 -6.201 1.00 97.50 93 PRO A N 1
ATOM 709 C CA . PRO A 1 93 ? -1.205 -13.391 -6.301 1.00 97.50 93 PRO A CA 1
ATOM 710 C C . PRO A 1 93 ? -1.937 -13.252 -4.968 1.00 97.50 93 PRO A C 1
ATOM 712 O O . PRO A 1 93 ? -2.985 -13.841 -4.742 1.00 97.50 93 PRO A O 1
ATOM 715 N N . PHE A 1 94 ? -1.377 -12.479 -4.038 1.00 97.94 94 PHE A N 1
ATOM 716 C CA . PHE A 1 94 ? -1.915 -12.300 -2.687 1.00 97.94 94 PHE A CA 1
ATOM 717 C C . PHE A 1 94 ? -3.210 -11.480 -2.657 1.00 97.94 94 PHE A C 1
ATOM 719 O O . PHE A 1 94 ? -3.792 -11.264 -1.590 1.00 97.94 94 PHE A O 1
ATOM 726 N N . SER A 1 95 ? -3.663 -11.015 -3.822 1.00 98.00 95 SER A N 1
ATOM 727 C CA . SER A 1 95 ? -4.987 -10.447 -3.980 1.00 98.00 95 SER A CA 1
ATOM 728 C C . SER A 1 95 ? -5.607 -10.661 -5.348 1.00 98.00 95 SER A C 1
ATOM 730 O O . SER A 1 95 ? -4.893 -10.724 -6.347 1.00 98.00 95 SER A O 1
ATOM 732 N N . ARG A 1 96 ? -6.944 -10.634 -5.397 1.00 97.44 96 ARG A N 1
ATOM 733 C CA . ARG A 1 96 ? -7.699 -10.707 -6.658 1.00 97.44 96 ARG A CA 1
ATOM 734 C C . ARG A 1 96 ? -7.452 -9.522 -7.571 1.00 97.44 96 ARG A C 1
ATOM 736 O O . ARG A 1 96 ? -7.396 -9.668 -8.788 1.00 97.44 96 ARG A O 1
ATOM 743 N N . VAL A 1 97 ? -7.311 -8.335 -6.988 1.00 97.81 97 VAL A N 1
ATOM 744 C CA . VAL A 1 97 ? -6.919 -7.118 -7.696 1.00 97.81 97 VAL A CA 1
ATOM 745 C C . VAL A 1 97 ? -5.777 -6.452 -6.945 1.00 97.81 97 VAL A C 1
ATOM 747 O O . VAL A 1 97 ? -5.864 -6.222 -5.737 1.00 97.81 97 VAL A O 1
ATOM 750 N N . LEU A 1 98 ? -4.722 -6.095 -7.670 1.00 98.44 98 LEU A N 1
ATOM 751 C CA . LEU A 1 98 ? -3.651 -5.231 -7.187 1.00 98.44 98 LEU A CA 1
ATOM 752 C C . LEU A 1 98 ? -3.596 -3.975 -8.058 1.00 98.44 98 LEU A C 1
ATOM 754 O O . LEU A 1 98 ? -3.448 -4.065 -9.274 1.00 98.44 98 LEU A O 1
ATOM 758 N N . SER A 1 99 ? -3.713 -2.805 -7.436 1.00 98.44 99 SER A N 1
ATOM 759 C CA . SER A 1 99 ? -3.553 -1.497 -8.072 1.00 98.44 99 SER A CA 1
ATOM 760 C C . SER A 1 99 ? -2.294 -0.828 -7.537 1.00 98.44 99 SER A C 1
ATOM 762 O O . SER A 1 99 ? -2.230 -0.524 -6.347 1.00 98.44 99 SER A O 1
ATOM 764 N N . ILE A 1 100 ? -1.319 -0.571 -8.410 1.00 98.31 100 ILE A N 1
ATOM 765 C CA . ILE A 1 100 ? -0.047 0.061 -8.038 1.00 98.31 100 ILE A CA 1
ATOM 766 C C . ILE A 1 100 ? 0.097 1.382 -8.780 1.00 98.31 100 ILE A C 1
ATOM 768 O O . ILE A 1 100 ? 0.096 1.397 -10.014 1.00 98.31 100 ILE A O 1
ATOM 772 N N . GLU A 1 101 ? 0.252 2.471 -8.037 1.00 98.25 101 GLU A N 1
ATOM 773 C CA . GLU A 1 101 ? 0.702 3.751 -8.573 1.00 98.25 101 GLU A CA 1
ATOM 774 C C . GLU A 1 101 ? 2.233 3.766 -8.703 1.00 98.25 101 GLU A C 1
ATOM 776 O O . GLU A 1 101 ? 2.963 3.255 -7.855 1.00 98.25 101 GLU A O 1
ATOM 781 N N . HIS A 1 102 ? 2.738 4.294 -9.816 1.00 98.12 102 HIS A N 1
ATOM 782 C CA . HIS A 1 102 ? 4.167 4.341 -10.106 1.00 98.12 102 HIS A CA 1
ATOM 783 C C . HIS A 1 102 ? 4.508 5.439 -11.121 1.00 98.12 102 HIS A C 1
ATOM 785 O O . HIS A 1 102 ? 3.636 6.043 -11.754 1.00 98.12 102 HIS A O 1
ATOM 791 N N . SER A 1 103 ? 5.801 5.698 -11.327 1.00 97.25 103 SER A N 1
ATOM 792 C CA . SER A 1 103 ? 6.240 6.602 -12.387 1.00 97.25 103 SER A CA 1
ATOM 793 C C . SER A 1 103 ? 6.057 5.944 -13.752 1.00 97.25 103 SER A C 1
ATOM 795 O O . SER A 1 103 ? 6.347 4.762 -13.925 1.00 97.25 103 SER A O 1
ATOM 797 N N . ILE A 1 104 ? 5.714 6.721 -14.786 1.00 96.50 104 ILE A N 1
ATOM 798 C CA . ILE A 1 104 ? 5.708 6.224 -16.179 1.00 96.50 104 ILE A CA 1
ATOM 799 C C . ILE A 1 104 ? 7.068 5.675 -16.651 1.00 96.50 104 ILE A C 1
ATOM 801 O O . ILE A 1 104 ? 7.136 5.053 -17.709 1.00 96.50 104 ILE A O 1
ATOM 805 N N . LYS A 1 105 ? 8.150 5.967 -15.916 1.00 95.38 105 LYS A N 1
ATOM 806 C CA . LYS A 1 105 ? 9.508 5.483 -16.187 1.00 95.38 105 LYS A CA 1
ATOM 807 C C . LYS A 1 105 ? 9.779 4.100 -15.592 1.00 95.38 105 LYS A C 1
ATOM 809 O O . LYS A 1 105 ? 10.752 3.472 -15.997 1.00 95.38 105 LYS A O 1
ATOM 814 N N . ASP A 1 106 ? 8.963 3.652 -14.640 1.00 95.31 106 ASP A N 1
ATOM 815 C CA . ASP A 1 106 ? 9.121 2.339 -14.026 1.00 95.31 106 ASP A CA 1
ATOM 816 C C . ASP A 1 106 ? 8.717 1.252 -15.030 1.00 95.31 106 ASP A C 1
ATOM 818 O O . ASP A 1 106 ? 7.635 1.291 -15.624 1.00 95.31 106 ASP A O 1
ATOM 822 N N . ALA A 1 107 ? 9.608 0.283 -15.231 1.00 94.94 107 ALA A N 1
ATOM 823 C CA . ALA A 1 107 ? 9.357 -0.875 -16.077 1.00 94.94 107 ALA A CA 1
ATOM 824 C C . ALA A 1 107 ? 8.566 -1.917 -15.277 1.00 94.94 107 ALA A C 1
ATOM 826 O O . ALA A 1 107 ? 9.147 -2.757 -14.594 1.00 94.94 107 ALA A O 1
ATOM 827 N N . MET A 1 108 ? 7.237 -1.817 -15.324 1.00 97.12 108 MET A N 1
ATOM 828 C CA . MET A 1 108 ? 6.351 -2.794 -14.687 1.00 97.12 108 MET A CA 1
ATOM 829 C C . MET A 1 108 ? 6.399 -4.139 -15.422 1.00 97.12 108 MET A C 1
ATOM 831 O O . MET A 1 108 ? 6.538 -4.142 -16.651 1.00 97.12 108 MET A O 1
ATOM 835 N N . PRO A 1 109 ? 6.244 -5.269 -14.708 1.00 96.50 109 PRO A N 1
ATOM 836 C CA . PRO A 1 109 ? 6.109 -6.560 -15.360 1.00 96.50 109 PRO A CA 1
ATOM 837 C C . PRO A 1 109 ? 4.858 -6.624 -16.245 1.00 96.50 109 PRO A C 1
ATOM 839 O O . PRO A 1 109 ? 3.894 -5.874 -16.073 1.00 96.50 109 PRO A O 1
ATOM 842 N N . ASP A 1 110 ? 4.881 -7.555 -17.193 1.00 95.00 110 ASP A N 1
ATOM 843 C CA . ASP A 1 110 ? 3.751 -7.875 -18.062 1.00 95.00 110 ASP A CA 1
ATOM 844 C C . ASP A 1 110 ? 2.545 -8.452 -17.295 1.00 95.00 110 ASP A C 1
ATOM 846 O O . ASP A 1 110 ? 2.616 -8.784 -16.111 1.00 95.00 110 ASP A O 1
ATOM 850 N N . GLY A 1 111 ? 1.401 -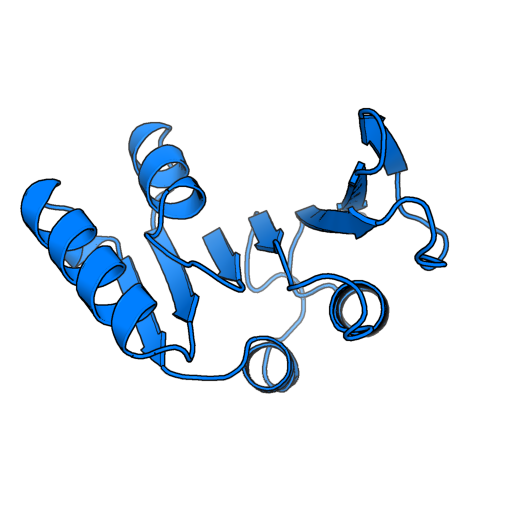8.532 -17.982 1.00 92.94 111 GLY A N 1
ATOM 851 C CA . GLY A 1 111 ? 0.126 -8.988 -17.410 1.00 92.94 111 GLY A CA 1
ATOM 852 C C . GLY A 1 111 ? -0.677 -7.895 -16.693 1.00 92.94 111 GLY A C 1
ATOM 853 O O . GLY A 1 111 ? -1.857 -8.085 -16.412 1.00 92.94 111 GLY A O 1
ATOM 854 N N . GLY A 1 112 ? -0.076 -6.729 -16.448 1.00 95.12 112 GLY A N 1
ATOM 855 C CA . GLY A 1 112 ? -0.764 -5.566 -15.897 1.00 95.12 112 GLY A CA 1
ATOM 856 C C . GLY A 1 112 ? -1.475 -4.723 -16.961 1.00 95.12 112 GLY A C 1
ATOM 857 O O . GLY A 1 112 ? -0.970 -4.514 -18.064 1.00 95.12 112 GLY A O 1
ATOM 858 N N . HIS A 1 113 ? -2.636 -4.167 -16.617 1.00 97.75 113 HIS A N 1
ATOM 859 C CA . HIS A 1 113 ? -3.308 -3.143 -17.414 1.00 97.75 113 HIS A CA 1
ATOM 860 C C . HIS A 1 113 ? -2.955 -1.746 -16.887 1.00 97.75 113 HIS A C 1
ATOM 862 O O . HIS 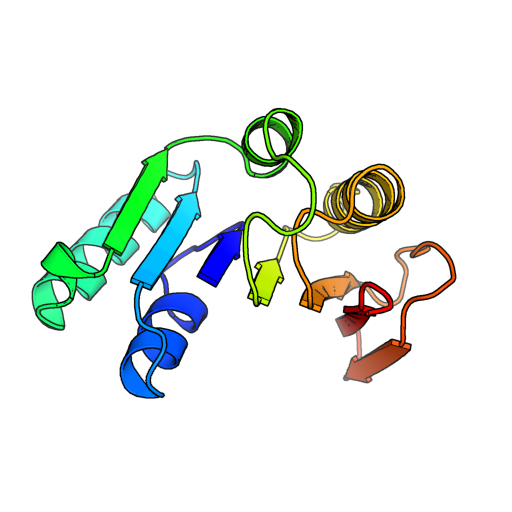A 1 113 ? -3.395 -1.358 -15.804 1.00 97.75 113 HIS A O 1
ATOM 868 N N . THR A 1 114 ? -2.202 -0.963 -17.661 1.00 98.00 114 THR A N 1
ATOM 869 C CA . THR A 1 114 ? -1.710 0.359 -17.239 1.00 98.00 114 THR A CA 1
ATOM 870 C C . THR A 1 114 ? -2.574 1.511 -17.753 1.00 98.00 114 THR A C 1
ATOM 872 O O . THR A 1 114 ? -2.878 1.607 -18.942 1.00 98.00 114 THR A O 1
ATOM 875 N N . ARG A 1 115 ? -2.902 2.457 -16.869 1.00 97.94 115 ARG A N 1
ATOM 876 C CA . ARG A 1 115 ? -3.486 3.769 -17.194 1.00 97.94 115 ARG A CA 1
ATOM 877 C C . ARG A 1 115 ? -2.481 4.871 -16.862 1.00 97.94 115 ARG A C 1
ATOM 879 O O . ARG A 1 115 ? -1.880 4.840 -15.796 1.00 97.94 115 ARG A O 1
ATOM 886 N N . LYS A 1 116 ? -2.287 5.838 -17.762 1.00 97.38 116 LYS A N 1
ATOM 887 C CA . LYS A 1 116 ? -1.290 6.915 -17.613 1.00 97.38 116 LYS A CA 1
ATOM 888 C C . LYS A 1 116 ? -1.963 8.268 -17.386 1.00 97.38 116 LYS A C 1
ATOM 890 O O . LYS A 1 116 ? -2.911 8.606 -18.091 1.00 97.38 116 LYS A O 1
ATOM 895 N N . TYR A 1 117 ? -1.418 9.047 -16.457 1.00 95.31 117 TYR A N 1
ATOM 896 C CA . TYR A 1 117 ? -1.881 10.370 -16.045 1.00 95.31 117 TYR A CA 1
ATOM 897 C C . TYR A 1 117 ? -0.672 11.303 -15.881 1.00 95.31 117 TYR A C 1
ATOM 899 O O . TYR A 1 117 ? -0.057 11.389 -14.820 1.00 95.31 117 TYR A O 1
ATOM 907 N N . GLY A 1 118 ? -0.284 11.991 -16.957 1.00 95.06 118 GLY A N 1
ATOM 908 C CA . GLY A 1 118 ? 0.918 12.831 -16.946 1.00 95.06 118 GLY A CA 1
ATOM 909 C C . GLY A 1 118 ? 2.188 12.009 -16.689 1.00 95.06 118 GLY A C 1
ATOM 910 O O . GLY A 1 118 ? 2.508 11.109 -17.463 1.00 95.06 118 GLY A O 1
ATOM 911 N N . SER A 1 119 ? 2.918 12.327 -15.615 1.00 94.88 119 SER A N 1
ATOM 912 C CA . SER A 1 119 ? 4.125 11.601 -15.180 1.00 94.88 119 SER A CA 1
ATOM 913 C C . SER A 1 119 ? 3.849 10.351 -14.338 1.00 94.88 119 SER A C 1
ATOM 915 O O . SER A 1 119 ? 4.783 9.601 -14.041 1.00 94.88 119 SER A O 1
ATOM 917 N N . THR A 1 120 ? 2.591 10.134 -13.966 1.00 96.75 120 THR A N 1
ATOM 918 C CA . THR A 1 120 ? 2.134 9.038 -13.111 1.00 96.75 120 THR A CA 1
ATOM 919 C C . THR A 1 120 ? 1.437 7.973 -13.950 1.00 96.75 120 THR A C 1
ATOM 921 O O . THR A 1 120 ? 0.788 8.268 -14.957 1.00 96.75 120 THR A O 1
ATOM 924 N N . ALA A 1 121 ? 1.569 6.717 -13.552 1.00 97.69 121 ALA A N 1
ATOM 925 C CA . ALA A 1 121 ? 0.836 5.594 -14.101 1.00 97.69 121 ALA A CA 1
ATOM 926 C C . ALA A 1 121 ? 0.246 4.752 -12.971 1.00 97.69 121 ALA A C 1
ATOM 928 O O . ALA A 1 121 ? 0.824 4.650 -11.895 1.00 97.69 121 ALA A O 1
ATOM 929 N N . ILE A 1 122 ? -0.902 4.139 -13.239 1.00 98.25 122 ILE A N 1
ATOM 930 C CA . ILE A 1 122 ? -1.515 3.145 -12.365 1.00 98.25 122 ILE A CA 1
ATOM 931 C C . ILE A 1 122 ? -1.596 1.848 -13.154 1.00 98.25 122 ILE A C 1
ATOM 933 O O . ILE A 1 122 ? -2.214 1.814 -14.224 1.00 98.25 122 ILE A O 1
ATOM 937 N N . THR A 1 123 ? -0.980 0.789 -12.641 1.00 98.50 123 THR A N 1
ATOM 938 C CA . THR A 1 123 ? -1.037 -0.546 -13.242 1.00 98.50 123 THR A CA 1
ATOM 939 C C . THR A 1 123 ? -1.888 -1.467 -12.383 1.00 98.50 123 THR A C 1
ATOM 941 O O . THR A 1 123 ? -1.697 -1.558 -11.171 1.00 98.50 123 THR A O 1
ATOM 944 N N . PHE A 1 124 ? -2.841 -2.137 -13.032 1.00 98.44 124 PHE A N 1
ATOM 945 C CA . PHE A 1 124 ? -3.756 -3.083 -12.405 1.00 98.44 124 PHE A CA 1
ATOM 946 C C . PHE A 1 124 ? -3.379 -4.513 -12.782 1.00 98.44 124 PHE A C 1
ATOM 948 O O . PHE A 1 124 ? -3.370 -4.839 -13.969 1.00 98.44 124 PHE A O 1
ATOM 955 N N . PHE A 1 125 ? -3.148 -5.363 -11.788 1.00 98.06 125 PHE A N 1
ATOM 956 C CA . PHE A 1 125 ? -3.017 -6.811 -11.944 1.00 98.06 125 PHE A CA 1
ATOM 957 C C . PHE A 1 125 ? -4.272 -7.506 -11.407 1.00 98.06 125 PHE A C 1
ATOM 959 O O . PHE A 1 125 ? -4.929 -6.991 -10.496 1.00 98.06 125 PHE A O 1
ATOM 966 N N . ARG A 1 126 ? -4.633 -8.645 -12.005 1.00 97.12 126 ARG A N 1
ATOM 967 C CA . ARG A 1 126 ? -5.811 -9.442 -11.640 1.00 97.12 126 ARG A CA 1
ATOM 968 C C . ARG A 1 126 ? -5.451 -10.921 -11.639 1.00 97.12 126 ARG A C 1
ATOM 970 O O . ARG A 1 126 ? -4.856 -11.361 -12.621 1.00 97.12 126 ARG A O 1
ATOM 977 N N . SER A 1 127 ? -5.776 -11.656 -10.575 1.00 92.50 127 SER A N 1
ATOM 978 C CA . SER A 1 127 ? -5.674 -13.120 -10.612 1.00 92.50 127 SER A CA 1
ATOM 979 C C . SER A 1 127 ? -6.794 -13.667 -11.501 1.00 92.50 127 SER A C 1
ATOM 981 O O . SER A 1 127 ? -7.876 -13.076 -11.578 1.00 92.50 127 SER A O 1
ATOM 983 N N . GLU A 1 128 ? -6.506 -14.726 -12.257 1.00 78.75 128 GLU A N 1
ATOM 984 C CA . GLU A 1 128 ? -7.555 -15.470 -12.959 1.00 78.75 128 GLU A CA 1
ATOM 985 C C . GLU A 1 128 ? -8.399 -16.222 -11.914 1.00 78.75 128 GLU A C 1
ATOM 987 O O . GLU A 1 128 ? -7.846 -16.697 -10.920 1.00 78.75 128 GLU A O 1
ATOM 992 N N . GLU A 1 129 ? -9.725 -16.265 -12.103 1.00 55.75 129 GLU A N 1
ATOM 993 C CA . GLU A 1 129 ? -10.627 -17.114 -11.298 1.00 55.75 129 GLU A CA 1
ATOM 994 C C . GLU A 1 129 ? -10.356 -18.608 -11.514 1.00 55.75 129 GLU A C 1
ATOM 996 O O . GLU A 1 129 ? -10.108 -19.008 -12.677 1.00 55.75 129 GLU A O 1
#